Protein AF-A0A1I0XDN2-F1 (afdb_monomer_lite)

Foldseek 3Di:
DDDDDDPPPPPVVVVVVVVVVVVVVVVVVVVVVVVLVVQLVVQLVVQVPDDQVVCVVVVHGNVCSNVVSCVVVPDD

pLDDT: mean 86.31, std 13.3, range [49.53, 97.38]

Structure (mmCIF, N/CA/C/O backbone):
data_AF-A0A1I0XDN2-F1
#
_entry.id   AF-A0A1I0XDN2-F1
#
loop_
_atom_site.group_PDB
_atom_site.id
_atom_site.type_symbol
_atom_site.label_atom_id
_atom_site.label_alt_id
_atom_site.label_comp_id
_atom_site.label_asym_id
_atom_site.label_entity_id
_atom_site.label_seq_id
_atom_site.pdbx_PDB_ins_code
_atom_site.Cartn_x
_atom_site.Cartn_y
_atom_site.Cartn_z
_atom_site.occupancy
_atom_site.B_iso_or_equiv
_atom_site.auth_seq_id
_atom_site.auth_comp_id
_atom_site.auth_asym_id
_atom_site.auth_atom_id
_atom_site.pdbx_PDB_model_num
ATOM 1 N N . MET A 1 1 ? 4.198 -25.684 -55.786 1.00 49.53 1 MET A N 1
ATOM 2 C CA . MET A 1 1 ? 3.766 -24.707 -54.766 1.00 49.53 1 MET A CA 1
ATOM 3 C C . MET A 1 1 ? 4.977 -24.357 -53.924 1.00 49.53 1 MET A C 1
ATOM 5 O O . MET A 1 1 ? 5.430 -25.203 -53.169 1.00 49.53 1 MET A O 1
ATOM 9 N N . ALA A 1 2 ? 5.579 -23.188 -54.146 1.00 51.97 2 ALA A N 1
ATOM 10 C CA . ALA A 1 2 ? 6.729 -22.734 -53.369 1.00 51.97 2 ALA A CA 1
ATOM 11 C C . ALA A 1 2 ? 6.218 -21.844 -52.230 1.00 51.97 2 ALA A C 1
ATOM 13 O O . ALA A 1 2 ? 5.700 -20.757 -52.477 1.00 51.97 2 ALA A O 1
ATOM 14 N N . THR A 1 3 ? 6.310 -22.335 -50.997 1.00 66.81 3 THR A N 1
ATOM 15 C CA . THR A 1 3 ? 5.998 -21.562 -49.791 1.00 66.81 3 THR A CA 1
ATOM 16 C C . THR A 1 3 ? 7.140 -20.585 -49.538 1.00 66.81 3 THR A C 1
ATOM 18 O O . THR A 1 3 ? 8.274 -21.000 -49.314 1.00 66.81 3 THR A O 1
ATOM 21 N N . ILE A 1 4 ? 6.851 -19.285 -49.577 1.00 57.12 4 ILE A N 1
ATOM 22 C CA . ILE A 1 4 ? 7.802 -18.250 -49.169 1.00 57.12 4 ILE A CA 1
ATOM 23 C C . ILE A 1 4 ? 7.807 -18.238 -47.639 1.00 57.12 4 ILE A C 1
ATOM 25 O O . ILE A 1 4 ? 6.840 -17.806 -47.014 1.00 57.12 4 ILE A O 1
ATOM 29 N N . ALA A 1 5 ? 8.875 -18.750 -47.029 1.00 62.47 5 ALA A N 1
ATOM 30 C CA . ALA A 1 5 ? 9.112 -18.586 -45.602 1.00 62.47 5 ALA A CA 1
ATOM 31 C C . ALA A 1 5 ? 9.417 -17.105 -45.323 1.00 62.47 5 ALA A C 1
ATOM 33 O O . ALA A 1 5 ? 10.407 -16.558 -45.811 1.00 62.47 5 ALA A O 1
ATOM 34 N N . SER A 1 6 ? 8.551 -16.433 -44.565 1.00 62.72 6 SER A N 1
ATOM 35 C CA . SER A 1 6 ? 8.798 -15.070 -44.103 1.00 62.72 6 SER A CA 1
ATOM 36 C C . SER A 1 6 ? 9.912 -15.086 -43.053 1.00 62.72 6 SER A C 1
ATOM 38 O O . SER A 1 6 ? 9.680 -15.476 -41.908 1.00 62.72 6 SER A O 1
ATOM 40 N N . ASN A 1 7 ? 11.117 -14.658 -43.427 1.00 59.94 7 ASN A N 1
ATOM 41 C CA . ASN A 1 7 ? 12.195 -14.419 -42.473 1.00 59.94 7 ASN A CA 1
ATOM 42 C C . ASN A 1 7 ? 11.844 -13.177 -41.644 1.00 59.94 7 ASN A C 1
ATOM 44 O O . ASN A 1 7 ? 11.968 -12.050 -42.118 1.00 59.94 7 ASN A O 1
ATOM 48 N N . GLN A 1 8 ? 11.382 -13.384 -40.409 1.00 62.12 8 GLN A N 1
ATOM 49 C CA . GLN A 1 8 ? 11.277 -12.317 -39.419 1.00 62.12 8 GLN A CA 1
ATOM 50 C C . GLN A 1 8 ? 12.694 -11.883 -39.034 1.00 62.12 8 GLN A C 1
ATOM 52 O O . GLN A 1 8 ? 13.343 -12.502 -38.194 1.00 62.12 8 GLN A O 1
ATOM 57 N N . THR A 1 9 ? 13.201 -10.834 -39.675 1.00 60.69 9 THR A N 1
ATOM 58 C CA . THR A 1 9 ? 14.454 -10.181 -39.296 1.00 60.69 9 THR A CA 1
ATOM 59 C C . THR A 1 9 ? 14.265 -9.559 -37.912 1.00 60.69 9 THR A C 1
ATOM 61 O O . THR A 1 9 ? 13.729 -8.461 -37.772 1.00 60.69 9 THR A O 1
ATOM 64 N N . SER A 1 10 ? 14.665 -10.272 -36.859 1.00 62.12 10 SER A N 1
ATOM 65 C CA . SER A 1 10 ? 14.711 -9.734 -35.502 1.00 62.12 10 SER A CA 1
ATOM 66 C C . SER A 1 10 ? 15.729 -8.598 -35.473 1.00 62.12 10 SER A C 1
ATOM 68 O O . SER A 1 10 ? 16.934 -8.845 -35.455 1.00 62.12 10 SER A O 1
ATOM 70 N N . ASN A 1 11 ? 15.258 -7.352 -35.534 1.00 77.56 11 ASN A N 1
ATOM 71 C CA . ASN A 1 11 ? 16.133 -6.190 -35.481 1.00 77.56 11 ASN A CA 1
ATOM 72 C C . ASN A 1 11 ? 16.776 -6.130 -34.079 1.00 77.56 11 ASN A C 1
ATOM 74 O O . ASN A 1 11 ? 16.058 -5.895 -33.101 1.00 77.56 11 ASN A O 1
ATOM 78 N N . PRO A 1 12 ? 18.097 -6.347 -33.943 1.00 74.75 12 PRO A N 1
ATOM 79 C CA . PRO A 1 12 ? 18.754 -6.442 -32.640 1.00 74.75 12 PRO A CA 1
ATOM 80 C C . PRO A 1 12 ? 18.612 -5.146 -31.830 1.00 74.75 12 PRO A C 1
ATOM 82 O O . PRO A 1 12 ? 18.492 -5.194 -30.607 1.00 74.75 12 PRO A O 1
ATOM 85 N N . LEU A 1 13 ? 18.514 -3.990 -32.500 1.00 75.62 13 LEU A N 1
ATOM 86 C CA . LEU A 1 13 ? 18.230 -2.704 -31.853 1.00 75.62 13 LEU A CA 1
ATOM 87 C C . LEU A 1 13 ? 16.830 -2.665 -31.227 1.00 75.62 13 LEU A C 1
ATOM 89 O O . LEU A 1 13 ? 16.667 -2.174 -30.111 1.00 75.62 13 LEU A O 1
ATOM 93 N N . ALA A 1 14 ? 15.824 -3.224 -31.906 1.00 77.75 14 ALA A N 1
ATOM 94 C CA . ALA A 1 14 ? 14.474 -3.336 -31.355 1.00 77.75 14 ALA A CA 1
ATOM 95 C C . ALA A 1 14 ? 14.442 -4.294 -30.153 1.00 77.75 14 ALA A C 1
ATOM 97 O O . ALA A 1 14 ? 13.736 -4.047 -29.174 1.00 77.75 14 ALA A O 1
ATOM 98 N N . GLN A 1 15 ? 15.259 -5.351 -30.186 1.00 78.69 15 GLN A N 1
ATOM 99 C CA . GLN A 1 15 ? 15.375 -6.298 -29.083 1.00 78.69 15 GLN A CA 1
ATOM 100 C C . GLN A 1 15 ? 16.006 -5.650 -27.840 1.00 78.69 15 GLN A C 1
ATOM 102 O O . GLN A 1 15 ? 15.433 -5.741 -26.753 1.00 78.69 15 GLN A O 1
ATOM 107 N N . VAL A 1 16 ? 17.113 -4.915 -27.994 1.00 81.81 16 VAL A N 1
ATOM 108 C CA . VAL A 1 16 ? 17.745 -4.155 -26.897 1.00 81.81 16 VAL A CA 1
ATOM 109 C C . VAL A 1 16 ? 16.794 -3.093 -26.337 1.00 81.81 16 VAL A C 1
ATOM 111 O O . VAL A 1 16 ? 16.628 -3.001 -25.119 1.00 81.81 16 VAL A O 1
ATOM 114 N N . GLY A 1 17 ? 16.100 -2.351 -27.207 1.00 87.38 17 GLY A N 1
ATOM 115 C CA . GLY A 1 17 ? 15.084 -1.380 -26.794 1.00 87.38 17 GLY A CA 1
ATOM 116 C C . GLY A 1 17 ? 13.965 -2.017 -25.962 1.00 87.38 17 GLY A C 1
ATOM 117 O O . GLY A 1 17 ? 13.572 -1.471 -24.931 1.00 87.38 17 GLY A O 1
ATOM 118 N N . SER A 1 18 ? 13.506 -3.212 -26.346 1.00 83.88 18 SER A N 1
ATOM 119 C CA . SER A 1 18 ? 12.467 -3.939 -25.607 1.00 83.88 18 SER A CA 1
ATOM 120 C C . SER A 1 18 ? 12.914 -4.355 -24.199 1.00 83.88 18 SER A C 1
ATOM 122 O O . SER A 1 18 ? 12.123 -4.272 -23.258 1.00 83.88 18 SER A O 1
ATOM 124 N N . TYR A 1 19 ? 14.181 -4.741 -24.016 1.00 87.12 19 TYR A N 1
ATOM 125 C CA . TYR A 1 19 ? 14.716 -5.089 -22.698 1.00 87.12 19 TYR A CA 1
ATOM 126 C C . TYR A 1 19 ? 14.842 -3.865 -21.789 1.00 87.12 19 TYR A C 1
ATOM 128 O O . TYR A 1 19 ? 14.485 -3.946 -20.613 1.00 87.12 19 TYR A O 1
ATOM 136 N N . LEU A 1 20 ? 15.278 -2.724 -22.331 1.00 91.56 20 LEU A N 1
ATOM 137 C CA . LEU A 1 20 ? 15.357 -1.472 -21.574 1.00 91.56 20 LEU A CA 1
ATOM 138 C C . LEU A 1 20 ? 13.974 -1.007 -21.110 1.00 91.56 20 LEU A C 1
ATOM 140 O O . LEU A 1 20 ? 13.798 -0.706 -19.930 1.00 91.56 20 LEU A O 1
ATOM 144 N N . LEU A 1 21 ? 12.979 -1.015 -22.004 1.00 90.69 21 LEU A N 1
ATOM 145 C CA . LEU A 1 21 ? 11.603 -0.664 -21.641 1.00 90.69 21 LEU A CA 1
ATOM 146 C C . LEU A 1 21 ? 11.056 -1.590 -20.549 1.00 90.69 21 LEU A C 1
ATOM 148 O O . LEU A 1 21 ? 10.494 -1.104 -19.573 1.00 90.69 21 LEU A O 1
ATOM 152 N N . ARG A 1 22 ? 11.279 -2.907 -20.660 1.00 90.31 22 ARG A N 1
ATOM 153 C CA . ARG A 1 22 ? 10.866 -3.876 -19.629 1.00 90.31 22 ARG A CA 1
ATOM 154 C C . ARG A 1 22 ? 11.516 -3.596 -18.275 1.00 90.31 22 ARG A C 1
ATOM 156 O O . ARG A 1 22 ? 10.827 -3.652 -17.259 1.00 90.31 22 ARG A O 1
ATOM 163 N N . GLY A 1 23 ? 12.807 -3.264 -18.261 1.00 91.12 23 GLY A N 1
ATOM 164 C CA . GLY A 1 23 ? 13.518 -2.877 -17.042 1.00 91.12 23 GLY A C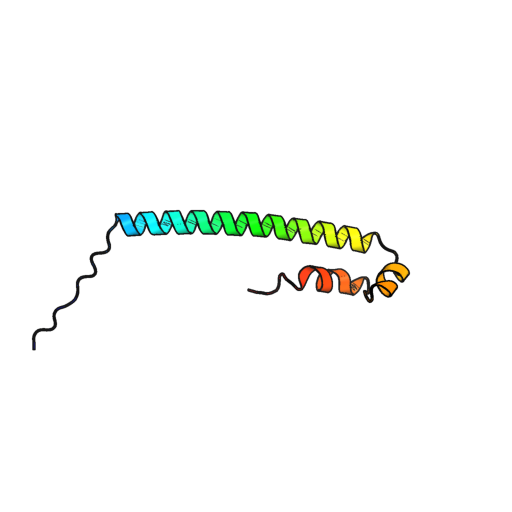A 1
ATOM 165 C C . GLY A 1 23 ? 12.917 -1.631 -16.390 1.00 91.12 23 GLY A C 1
ATOM 166 O O . GLY A 1 23 ? 12.633 -1.639 -15.194 1.00 91.12 23 GLY A O 1
ATOM 167 N N . LEU A 1 24 ? 12.642 -0.589 -17.178 1.00 94.38 24 LEU A N 1
ATOM 168 C CA . LEU A 1 24 ? 12.019 0.641 -16.678 1.00 94.38 24 LEU A CA 1
ATOM 169 C C . LEU A 1 24 ? 10.609 0.396 -16.133 1.00 94.38 24 LEU A C 1
ATOM 171 O O . LEU A 1 24 ? 10.271 0.892 -15.058 1.00 94.38 24 LEU A O 1
ATOM 175 N N . THR A 1 25 ? 9.798 -0.402 -16.831 1.00 93.38 25 THR A N 1
ATOM 176 C CA . THR A 1 25 ? 8.465 -0.777 -16.348 1.00 93.38 25 THR A CA 1
ATOM 177 C C . THR A 1 25 ? 8.546 -1.543 -15.028 1.00 93.38 25 THR A C 1
ATOM 179 O O . THR A 1 25 ? 7.794 -1.230 -14.107 1.00 93.38 25 THR A O 1
ATOM 182 N N . ALA A 1 26 ? 9.483 -2.486 -14.892 1.00 91.94 26 ALA A N 1
ATOM 183 C CA . ALA A 1 26 ? 9.666 -3.247 -13.657 1.00 91.94 26 ALA A CA 1
ATOM 184 C C . ALA A 1 26 ? 10.055 -2.349 -12.470 1.00 91.94 26 ALA A C 1
ATOM 186 O O . ALA A 1 26 ? 9.490 -2.484 -11.385 1.00 91.94 26 ALA A O 1
ATOM 187 N N . VAL A 1 27 ? 10.963 -1.390 -12.678 1.00 94.50 27 VAL A N 1
ATOM 188 C CA . VAL A 1 27 ? 11.338 -0.409 -11.644 1.00 94.50 27 VAL A CA 1
ATOM 189 C C . VAL A 1 27 ? 10.145 0.466 -11.259 1.00 94.50 27 VAL A C 1
ATOM 191 O O . VAL A 1 27 ? 9.899 0.680 -10.073 1.00 94.50 27 VAL A O 1
ATOM 194 N N . GLY A 1 28 ? 9.367 0.933 -12.239 1.00 93.25 28 GLY A N 1
ATOM 195 C CA . GLY A 1 28 ? 8.151 1.706 -11.981 1.00 93.25 28 GLY A CA 1
ATOM 196 C C . GLY A 1 28 ? 7.145 0.934 -11.124 1.00 93.25 28 GLY A C 1
ATOM 197 O O . GLY A 1 28 ? 6.683 1.444 -10.104 1.00 93.25 28 GLY A O 1
ATOM 198 N N . MET A 1 29 ? 6.866 -0.322 -11.482 1.00 91.12 29 MET A N 1
ATOM 199 C CA . MET A 1 29 ? 5.981 -1.204 -10.710 1.00 91.12 29 MET A CA 1
ATOM 200 C C . MET A 1 29 ? 6.501 -1.449 -9.287 1.00 91.12 29 MET A C 1
ATOM 202 O O . MET A 1 29 ? 5.722 -1.445 -8.335 1.00 91.12 29 MET A O 1
ATOM 206 N N . PHE A 1 30 ? 7.814 -1.605 -9.119 1.00 91.12 30 PHE A N 1
ATOM 207 C CA . PHE A 1 30 ? 8.434 -1.771 -7.805 1.00 91.12 30 PHE A CA 1
ATOM 208 C C . PHE A 1 30 ? 8.290 -0.527 -6.914 1.00 91.12 30 PHE A C 1
ATOM 210 O O . PHE A 1 30 ? 7.975 -0.633 -5.731 1.00 91.12 30 PHE A O 1
ATOM 217 N N . ILE A 1 31 ? 8.474 0.673 -7.466 1.00 94.56 31 ILE A N 1
ATOM 218 C CA . ILE A 1 31 ? 8.287 1.915 -6.701 1.00 94.56 31 ILE A CA 1
ATOM 219 C C . ILE A 1 31 ? 6.825 2.057 -6.256 1.00 94.56 31 ILE A C 1
ATOM 221 O O . ILE A 1 31 ? 6.560 2.418 -5.105 1.00 94.56 31 ILE A O 1
ATOM 225 N N . VAL A 1 32 ? 5.877 1.736 -7.141 1.00 91.88 32 VAL A N 1
ATOM 226 C CA . VAL A 1 32 ? 4.445 1.735 -6.810 1.00 91.88 32 VAL A CA 1
ATOM 227 C C . VAL A 1 32 ? 4.149 0.753 -5.674 1.00 91.88 32 VAL A C 1
ATOM 229 O O . VAL A 1 32 ? 3.492 1.141 -4.706 1.00 91.88 32 VAL A O 1
ATOM 232 N N . SER A 1 33 ? 4.698 -0.467 -5.712 1.00 88.69 33 SER A N 1
ATOM 233 C CA . SER A 1 33 ? 4.449 -1.472 -4.669 1.00 88.69 33 SER A CA 1
ATOM 234 C C . SER A 1 33 ? 4.971 -1.047 -3.288 1.00 88.69 33 SER A C 1
ATOM 236 O O . SER A 1 33 ? 4.292 -1.254 -2.280 1.00 88.69 33 SER A O 1
ATOM 238 N N . ILE A 1 34 ? 6.118 -0.358 -3.220 1.00 91.75 34 ILE A N 1
ATOM 239 C CA . ILE A 1 34 ? 6.615 0.248 -1.970 1.00 91.75 34 ILE A CA 1
ATOM 240 C C . ILE A 1 34 ? 5.661 1.340 -1.467 1.00 91.75 34 ILE A C 1
ATOM 242 O O . ILE A 1 34 ? 5.394 1.441 -0.262 1.00 91.75 34 ILE A O 1
ATOM 246 N N . GLY A 1 35 ? 5.160 2.186 -2.369 1.00 91.00 35 GLY A N 1
ATOM 247 C CA . GLY A 1 35 ? 4.201 3.239 -2.034 1.00 91.00 35 GLY A CA 1
ATOM 248 C C . GLY A 1 35 ? 2.916 2.675 -1.426 1.00 91.00 35 GLY A C 1
ATOM 249 O O . GLY A 1 35 ? 2.449 3.159 -0.387 1.00 91.00 35 GLY A O 1
ATOM 250 N N . GLU A 1 36 ? 2.387 1.610 -2.023 1.00 90.81 36 GLU A N 1
ATOM 251 C CA . GLU A 1 36 ? 1.201 0.905 -1.539 1.00 90.81 36 GLU A CA 1
ATOM 252 C C . GLU A 1 36 ? 1.437 0.222 -0.191 1.00 90.81 36 GLU A C 1
ATOM 254 O O . GLU A 1 36 ? 0.648 0.426 0.734 1.00 90.81 36 GLU A O 1
ATOM 259 N N . ALA A 1 37 ? 2.553 -0.494 -0.023 1.00 88.50 37 ALA A N 1
ATOM 260 C CA . ALA A 1 37 ? 2.921 -1.113 1.252 1.00 88.50 37 ALA A CA 1
ATOM 261 C C . ALA A 1 37 ? 2.968 -0.083 2.395 1.00 88.50 37 ALA A C 1
ATOM 263 O O . ALA A 1 37 ? 2.395 -0.287 3.470 1.00 88.50 37 ALA A O 1
ATOM 264 N N . ASN A 1 38 ? 3.576 1.077 2.137 1.00 92.00 38 ASN A N 1
ATOM 265 C CA . ASN A 1 38 ? 3.617 2.179 3.094 1.00 92.00 38 ASN A CA 1
ATOM 266 C C . ASN A 1 38 ? 2.229 2.760 3.402 1.00 92.00 38 ASN A C 1
ATOM 268 O O . ASN A 1 38 ? 1.968 3.157 4.543 1.00 92.00 38 ASN A O 1
ATOM 272 N N . ARG A 1 39 ? 1.336 2.837 2.408 1.00 94.50 39 ARG A N 1
ATOM 273 C CA . ARG A 1 39 ? -0.055 3.267 2.612 1.00 94.50 39 ARG A CA 1
ATOM 274 C C . ARG A 1 39 ? -0.776 2.313 3.561 1.00 94.50 39 ARG A C 1
ATOM 276 O O . ARG A 1 39 ? -1.327 2.786 4.553 1.00 94.50 39 ARG A O 1
ATOM 283 N N . TYR A 1 40 ? -0.702 1.007 3.310 1.00 93.38 40 TYR A N 1
ATOM 284 C CA . TYR A 1 40 ? -1.334 -0.008 4.155 1.00 93.38 40 TYR A CA 1
ATOM 285 C C . TYR A 1 40 ? -0.816 0.043 5.595 1.00 93.38 40 TYR A C 1
ATOM 287 O O . TYR A 1 40 ? -1.605 0.072 6.535 1.00 93.38 40 TYR A O 1
ATOM 295 N N . ALA A 1 41 ? 0.501 0.152 5.780 1.00 94.50 41 ALA A N 1
ATOM 296 C CA . ALA A 1 41 ? 1.102 0.240 7.110 1.00 94.50 41 ALA A CA 1
ATOM 297 C C . ALA A 1 41 ? 0.656 1.490 7.893 1.00 94.50 41 ALA A C 1
ATOM 299 O O . ALA A 1 41 ? 0.503 1.448 9.114 1.00 94.50 41 ALA A O 1
ATOM 300 N N . ARG A 1 42 ? 0.458 2.632 7.222 1.00 96.12 42 ARG A N 1
ATOM 301 C CA . ARG A 1 42 ? -0.101 3.836 7.864 1.00 96.12 42 ARG A CA 1
ATOM 302 C C . ARG A 1 42 ? -1.569 3.651 8.231 1.00 96.12 42 ARG A C 1
ATOM 304 O O . ARG A 1 42 ? -1.965 4.027 9.327 1.00 96.12 42 ARG A O 1
ATOM 311 N N . GLU A 1 43 ? -2.354 3.068 7.336 1.00 95.81 43 GLU A N 1
ATOM 312 C CA . GLU A 1 43 ? -3.785 2.855 7.543 1.00 95.81 43 GLU A CA 1
ATOM 313 C C . GLU A 1 43 ? -4.059 1.879 8.693 1.00 95.81 43 GLU A C 1
ATOM 315 O O . GLU A 1 43 ? -4.850 2.200 9.577 1.00 95.81 43 GLU A O 1
ATOM 320 N N . ILE A 1 44 ? -3.331 0.758 8.748 1.00 96.00 44 ILE A N 1
ATOM 321 C CA . ILE A 1 44 ? -3.397 -0.200 9.862 1.00 96.00 44 ILE A CA 1
ATOM 322 C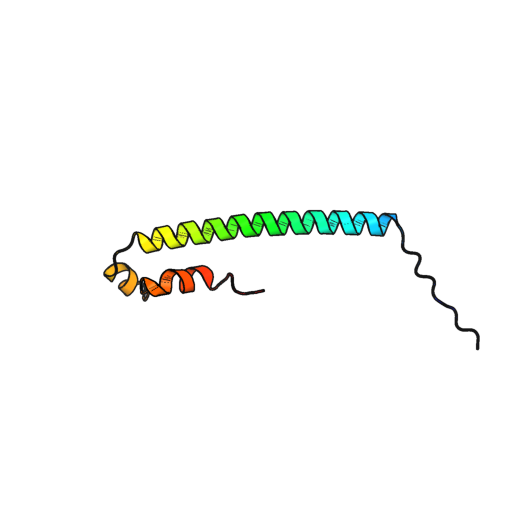 C . ILE A 1 44 ? -3.070 0.501 11.182 1.00 96.00 44 ILE A C 1
ATOM 324 O O . ILE A 1 44 ? -3.878 0.449 12.100 1.00 96.00 44 ILE A O 1
ATOM 328 N N . ARG A 1 45 ? -1.958 1.249 11.262 1.00 96.19 45 ARG A N 1
ATOM 329 C CA . ARG A 1 45 ? -1.591 1.981 12.490 1.00 96.19 45 ARG A CA 1
ATOM 330 C C . ARG A 1 45 ? -2.657 2.983 12.931 1.00 96.19 45 ARG A C 1
ATOM 332 O O . ARG A 1 45 ? -2.927 3.101 14.122 1.00 96.19 45 ARG A O 1
ATOM 339 N N . ASN A 1 46 ? -3.262 3.698 11.984 1.00 96.62 46 ASN A N 1
ATOM 340 C CA . ASN A 1 46 ? -4.337 4.641 12.285 1.00 96.62 46 ASN A CA 1
ATOM 341 C C . ASN A 1 46 ? -5.580 3.929 12.831 1.00 96.62 46 ASN A C 1
ATOM 343 O O . ASN A 1 46 ? -6.237 4.466 13.719 1.00 96.62 46 ASN A O 1
ATOM 347 N N . LEU A 1 47 ? -5.909 2.746 12.302 1.00 96.62 47 LEU A N 1
ATOM 348 C CA . LEU A 1 47 ? -7.042 1.951 12.769 1.00 96.62 47 LEU A CA 1
ATOM 349 C C . LEU A 1 47 ? -6.760 1.281 14.118 1.00 96.62 47 LEU A C 1
ATOM 351 O O . LEU A 1 47 ? -7.627 1.287 14.988 1.00 96.62 47 LEU A O 1
ATOM 355 N N . ASP A 1 48 ? -5.545 0.782 14.326 1.00 95.31 48 ASP A N 1
ATOM 356 C CA . ASP A 1 48 ? -5.129 0.149 15.579 1.00 95.31 48 ASP A CA 1
ATOM 357 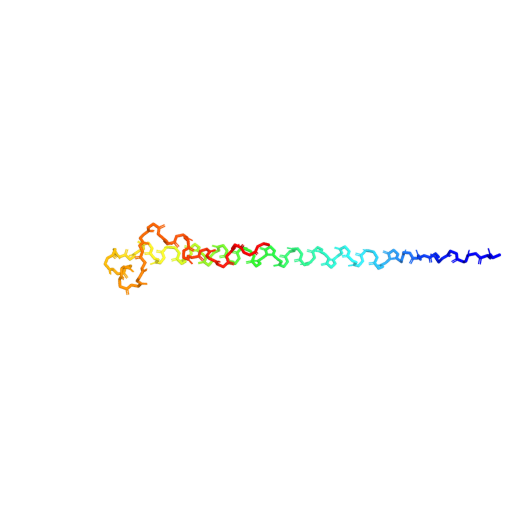C C . ASP A 1 48 ? -5.138 1.122 16.761 1.00 95.31 48 ASP A C 1
ATOM 359 O O . ASP A 1 48 ? -5.442 0.713 17.883 1.00 95.31 48 ASP A O 1
ATOM 363 N N . ALA A 1 49 ? -4.868 2.407 16.504 1.00 97.12 49 ALA A N 1
ATOM 364 C CA . ALA A 1 49 ? -4.923 3.475 17.501 1.00 97.12 49 ALA A CA 1
ATOM 365 C C . ALA A 1 49 ? -6.348 3.801 17.993 1.00 97.12 49 ALA A C 1
ATOM 367 O O . ALA A 1 49 ? -6.511 4.543 18.962 1.00 97.12 49 ALA A O 1
ATOM 368 N N . LEU A 1 50 ? -7.388 3.281 17.335 1.00 96.81 50 LEU A N 1
ATOM 369 C CA . LEU A 1 50 ? -8.780 3.485 17.730 1.00 96.81 50 LEU A CA 1
ATOM 370 C C . LEU A 1 50 ? -9.209 2.475 18.796 1.00 96.81 50 LEU A C 1
ATOM 372 O O . LEU A 1 50 ? -8.745 1.334 18.823 1.00 96.81 50 LEU A O 1
ATOM 376 N N . SER A 1 51 ? -10.171 2.860 19.635 1.00 96.94 51 SER A N 1
ATOM 377 C CA . SER A 1 51 ? -10.838 1.915 20.536 1.00 96.94 51 SER A CA 1
ATOM 378 C C . SER A 1 51 ? -11.840 1.029 19.793 1.00 96.94 51 SER A C 1
ATOM 380 O O . SER A 1 51 ? -12.348 1.390 18.730 1.00 96.94 51 SER A O 1
ATOM 382 N N . ASP A 1 52 ? -12.206 -0.107 20.384 1.00 96.38 52 ASP A N 1
ATOM 383 C CA . ASP A 1 52 ? -13.153 -1.043 19.762 1.00 96.38 52 ASP A CA 1
ATOM 384 C C . ASP A 1 52 ? -14.533 -0.407 19.535 1.00 96.38 52 ASP A C 1
ATOM 386 O O . ASP A 1 52 ? -15.159 -0.630 18.503 1.00 96.38 52 ASP A O 1
ATOM 390 N N . ALA A 1 53 ? -14.978 0.485 20.427 1.00 96.69 53 ALA A N 1
ATOM 391 C CA . ALA A 1 53 ? -16.205 1.259 20.227 1.00 96.69 53 ALA A CA 1
ATOM 392 C C . ALA A 1 53 ? -16.102 2.220 19.026 1.00 96.69 53 ALA A C 1
ATOM 394 O O . ALA A 1 53 ? -17.082 2.451 18.317 1.00 96.69 53 ALA A O 1
ATOM 395 N N . GLN A 1 54 ? -14.923 2.796 18.780 1.00 97.38 54 GLN A N 1
ATOM 396 C CA . GLN A 1 54 ? -14.675 3.667 17.627 1.00 97.38 54 GLN A CA 1
ATOM 397 C C . GLN A 1 54 ? -14.525 2.881 16.319 1.00 97.38 54 GLN A C 1
ATOM 399 O O . GLN A 1 54 ? -14.873 3.410 15.260 1.00 97.38 54 GLN A O 1
ATOM 404 N N . LEU A 1 55 ? -14.016 1.651 16.377 1.00 97.06 55 LEU A N 1
ATOM 405 C CA . LEU A 1 55 ? -14.001 0.724 15.245 1.00 97.06 55 LEU A CA 1
ATOM 406 C C . LEU A 1 55 ? -15.425 0.253 14.921 1.00 97.06 55 LEU A C 1
ATOM 408 O O . LEU A 1 55 ? -15.850 0.356 13.772 1.00 97.06 55 LEU A O 1
ATOM 412 N N . ALA A 1 56 ? -16.216 -0.109 15.933 1.00 96.56 56 ALA A N 1
ATOM 413 C CA . ALA A 1 56 ? -17.609 -0.522 15.770 1.00 96.56 56 ALA A CA 1
ATOM 414 C C . ALA A 1 56 ? -18.485 0.589 15.165 1.00 96.56 56 ALA A C 1
ATOM 416 O O . ALA A 1 56 ? -19.299 0.319 14.285 1.00 96.56 56 ALA A O 1
ATOM 417 N N . LYS A 1 57 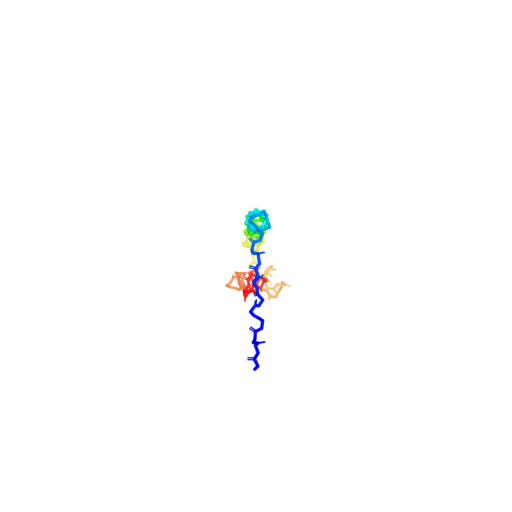? -18.265 1.858 15.546 1.00 97.06 57 LYS A N 1
ATOM 418 C CA . LYS A 1 57 ? -18.906 3.024 14.897 1.00 97.06 57 LYS A CA 1
ATOM 419 C C . LYS A 1 57 ? -18.596 3.133 13.400 1.00 97.06 57 LYS A C 1
ATOM 421 O O . LYS A 1 57 ? -19.380 3.720 12.663 1.00 97.06 57 LYS A O 1
ATOM 426 N N . ARG A 1 58 ? -17.459 2.590 12.960 1.00 94.44 58 ARG A N 1
ATOM 427 C CA . ARG A 1 58 ? -17.051 2.500 11.550 1.00 94.44 58 ARG A CA 1
ATOM 428 C C . ARG A 1 58 ? -17.443 1.164 10.903 1.00 94.44 58 ARG A C 1
ATOM 430 O O . ARG A 1 58 ? -17.062 0.921 9.764 1.00 94.44 58 ARG A O 1
ATOM 437 N N . GLY A 1 59 ? -18.179 0.302 11.611 1.00 95.94 59 GLY A N 1
ATOM 438 C CA . GLY A 1 59 ? -18.562 -1.028 11.135 1.00 95.94 59 GLY A CA 1
ATOM 439 C C . GLY A 1 59 ? -17.393 -2.011 11.029 1.00 95.94 59 GLY A C 1
ATOM 440 O O . GLY A 1 59 ? -17.471 -2.958 10.254 1.00 95.94 59 GLY A O 1
ATOM 441 N N . LEU A 1 60 ? -16.306 -1.778 11.769 1.00 96.56 60 LEU A N 1
ATOM 442 C CA . LEU A 1 60 ? -15.095 -2.597 11.747 1.00 96.56 60 LEU A CA 1
ATOM 443 C C . LEU A 1 60 ? -14.890 -3.305 13.086 1.00 96.56 60 LEU A C 1
ATOM 445 O O . LEU A 1 60 ? -15.089 -2.713 14.148 1.00 96.56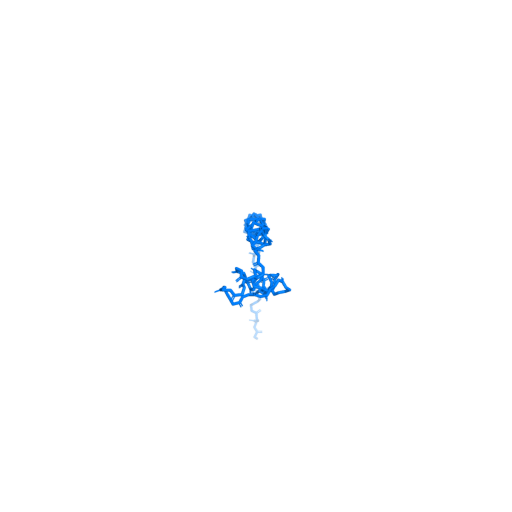 60 LEU A O 1
ATOM 449 N N . LYS A 1 61 ? -14.431 -4.556 13.030 1.00 96.56 61 LYS A N 1
ATOM 450 C CA . LYS A 1 61 ? -13.824 -5.251 14.170 1.00 96.56 61 LYS A CA 1
ATOM 451 C C . LYS A 1 61 ? -12.307 -5.190 14.063 1.00 96.56 61 LYS A C 1
ATOM 453 O O . LYS A 1 61 ? -11.768 -5.004 12.972 1.00 96.56 61 LYS A O 1
ATOM 458 N N . ARG A 1 62 ? -11.613 -5.374 15.187 1.00 96.12 62 ARG A N 1
ATOM 459 C CA . ARG A 1 62 ? -10.146 -5.340 15.220 1.00 96.12 62 ARG A CA 1
ATOM 460 C C . ARG A 1 62 ? -9.539 -6.466 14.381 1.00 96.12 62 ARG A C 1
ATOM 462 O O . ARG A 1 62 ? -8.614 -6.207 13.617 1.00 96.12 62 ARG A O 1
ATOM 469 N N . GLU A 1 63 ? -10.115 -7.670 14.429 1.00 95.56 63 GLU A N 1
ATOM 470 C CA . GLU A 1 63 ? -9.680 -8.789 13.581 1.00 95.56 63 GLU A CA 1
ATOM 471 C C . GLU A 1 63 ? -9.876 -8.554 12.069 1.00 95.56 63 GLU A C 1
ATOM 473 O O . GLU A 1 63 ? -9.162 -9.145 11.258 1.00 95.56 63 GLU A O 1
ATOM 478 N N . ASP A 1 64 ? -10.783 -7.654 11.677 1.00 95.88 64 ASP A N 1
ATOM 479 C CA . ASP A 1 64 ? -11.095 -7.374 10.271 1.00 95.88 64 ASP A CA 1
ATOM 480 C C . ASP A 1 64 ? -10.201 -6.283 9.659 1.00 95.88 64 ASP A C 1
ATOM 482 O O . ASP A 1 64 ? -10.198 -6.112 8.436 1.00 95.88 64 ASP A O 1
ATOM 486 N N . ILE A 1 65 ? -9.416 -5.558 10.469 1.00 95.31 65 ILE A N 1
ATOM 487 C CA . ILE A 1 65 ? -8.554 -4.453 10.011 1.00 95.31 65 ILE A CA 1
ATOM 488 C C . ILE A 1 65 ? -7.642 -4.883 8.847 1.00 95.31 65 ILE A C 1
ATOM 490 O O . ILE A 1 65 ? -7.669 -4.210 7.811 1.00 95.31 65 ILE A O 1
ATOM 494 N N . PRO A 1 66 ? -6.886 -6.001 8.919 1.00 93.25 66 PRO A N 1
ATOM 495 C CA . PRO A 1 66 ? -6.016 -6.403 7.814 1.00 93.25 66 PRO A CA 1
ATOM 496 C C . PRO A 1 66 ? -6.801 -6.692 6.532 1.00 93.25 66 PRO A C 1
ATOM 498 O O . PRO A 1 66 ? -6.392 -6.279 5.447 1.00 93.25 66 PRO A O 1
ATOM 501 N N . ARG A 1 67 ? -7.962 -7.355 6.648 1.00 92.62 67 ARG A N 1
ATOM 502 C CA . ARG A 1 67 ? -8.825 -7.678 5.503 1.00 92.62 67 ARG A CA 1
ATOM 503 C C . ARG A 1 67 ? -9.391 -6.414 4.860 1.00 92.62 67 ARG A C 1
ATOM 505 O O . ARG A 1 67 ? -9.441 -6.332 3.634 1.00 92.62 67 ARG A O 1
ATOM 512 N N . HIS A 1 68 ? -9.798 -5.443 5.674 1.00 94.44 68 HIS A N 1
ATOM 513 C CA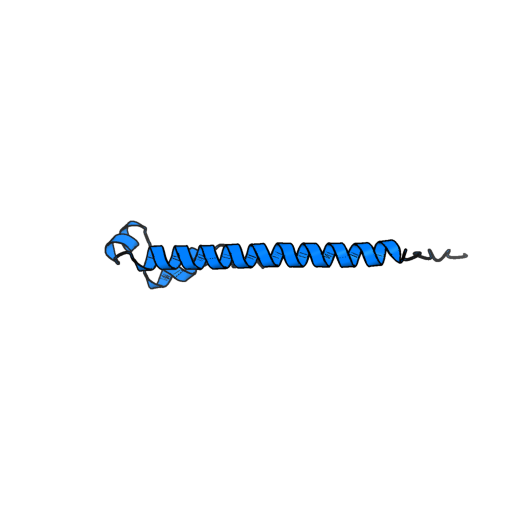 . HIS A 1 68 ? -10.317 -4.161 5.214 1.00 94.44 68 HIS A CA 1
ATOM 514 C C . HIS A 1 68 ? -9.255 -3.358 4.457 1.00 94.44 68 HIS A C 1
ATOM 516 O O . HIS A 1 68 ? -9.502 -2.926 3.329 1.00 94.44 68 HIS A O 1
ATOM 522 N N . VAL A 1 69 ? -8.067 -3.208 5.049 1.00 94.06 69 VAL A N 1
ATOM 523 C CA . VAL A 1 69 ? -6.984 -2.388 4.488 1.00 94.06 69 VAL A CA 1
ATOM 524 C C . VAL A 1 69 ? -6.406 -3.015 3.215 1.00 94.06 69 VAL A C 1
ATOM 526 O O . VAL A 1 69 ? -6.172 -2.316 2.227 1.00 94.06 69 VAL A O 1
ATOM 529 N N . LEU A 1 70 ? -6.230 -4.340 3.193 1.00 92.69 70 LEU A N 1
ATOM 530 C CA . LEU A 1 70 ? -5.600 -5.056 2.078 1.00 92.69 70 LEU A CA 1
ATOM 531 C C . LEU A 1 70 ? -6.573 -5.485 0.973 1.00 92.69 70 LEU A C 1
ATOM 533 O O . LEU A 1 70 ? -6.145 -6.117 0.011 1.00 92.69 70 LEU A O 1
ATOM 537 N N . ARG A 1 71 ? -7.865 -5.134 1.040 1.00 89.44 71 ARG A N 1
ATOM 538 C CA . ARG A 1 71 ? -8.862 -5.540 0.026 1.00 89.44 71 ARG A CA 1
ATOM 539 C C . ARG A 1 71 ? -8.474 -5.183 -1.417 1.00 89.44 71 ARG A C 1
ATOM 541 O O . ARG A 1 71 ? -8.873 -5.877 -2.339 1.00 89.44 71 ARG A O 1
ATOM 548 N N . GLY A 1 72 ? -7.707 -4.106 -1.601 1.00 83.25 72 GLY A N 1
ATOM 549 C CA . GLY A 1 72 ? -7.219 -3.652 -2.907 1.00 83.25 72 GLY A CA 1
ATOM 550 C C . GLY A 1 72 ? -5.930 -4.330 -3.379 1.00 83.25 72 GLY A C 1
ATOM 551 O O . GLY A 1 72 ? -5.573 -4.175 -4.536 1.00 83.25 72 GLY A O 1
ATOM 552 N N . ALA A 1 73 ? -5.241 -5.075 -2.511 1.00 81.50 73 ALA A N 1
ATOM 553 C CA . ALA A 1 73 ? -3.973 -5.733 -2.831 1.00 81.50 73 ALA A CA 1
ATOM 554 C C . ALA A 1 73 ? -4.149 -7.134 -3.448 1.00 81.50 73 ALA A C 1
ATOM 556 O O . ALA A 1 73 ? -3.192 -7.698 -3.962 1.00 81.50 73 ALA A O 1
ATOM 557 N N . TYR A 1 74 ? -5.354 -7.716 -3.392 1.00 68.94 74 TYR A N 1
ATOM 558 C CA . TYR A 1 74 ? -5.622 -9.092 -3.840 1.00 68.94 74 TYR A CA 1
ATOM 559 C C . TYR A 1 74 ? -5.864 -9.246 -5.352 1.00 68.94 74 TYR A C 1
ATOM 561 O O . TYR A 1 74 ? -6.233 -10.331 -5.794 1.00 68.94 74 TYR A O 1
ATOM 569 N N . PHE A 1 75 ? -5.670 -8.198 -6.150 1.00 58.22 75 PHE A N 1
ATOM 570 C CA . PHE A 1 75 ? -5.799 -8.280 -7.604 1.00 58.22 75 PHE A CA 1
ATOM 571 C C . PHE A 1 75 ? -4.425 -8.587 -8.219 1.00 58.22 75 PHE A C 1
ATOM 573 O O . PHE A 1 75 ? -3.661 -7.672 -8.519 1.00 58.22 75 PHE A O 1
ATOM 580 N N . ILE A 1 76 ? -4.112 -9.879 -8.350 1.00 55.09 76 ILE A N 1
ATOM 581 C CA . ILE A 1 76 ? -3.023 -10.418 -9.186 1.00 55.09 76 ILE A CA 1
ATOM 582 C C . ILE A 1 76 ? -3.601 -11.068 -10.437 1.00 55.09 76 ILE A C 1
ATOM 584 O O . ILE A 1 76 ? -4.677 -11.698 -10.320 1.00 55.09 76 ILE A O 1
#

Organism: NCBI:txid871651

Secondary structure (DSSP, 8-state):
-----------HHHHHHHHHHHHHHHHHHHHHHHHHHHHHHHHHHHHHTS-HHHHHTTT--GGGHHHHHGGGT---

Sequence (76 aa):
MATIASNQTSNPLAQVGSYLLRGLTAVGMFIVSIGEANRYAREIRNLDALSDAQLAKRGLKREDIPRHVLRGAYFI

Radius of gyration: 24.24 Å; chains: 1; bounding box: 38×29×75 Å